Protein AF-A0A8H7DCI5-F1 (afdb_monomer_lite)

Organism: NCBI:txid230812

Radius of gyration: 16.78 Å; chains: 1; bounding box: 35×24×50 Å

InterPro domains:
  IPR000537 UbiA prenyltransferase [PF01040] (3-100)
  IPR039653 Prenyltransferase [PTHR11048] (5-117)

pLDDT: mean 80.46, std 18.46, range [38.06, 97.56]

Foldseek 3Di:
DDPLQQLVCLVCVVVCVVVVPDDCVVVCVDPVSSLVVLVVVLVVVLVVQVVVCVVVVVPDCPALQNVQLRVVLSVVSVVLSVPQDSVDNVSSVVSSVCCVPPNVVSNVVSVVRNVVVD

Structure (mmCIF, N/CA/C/O backbone):
data_AF-A0A8H7DCI5-F1
#
_entry.id   AF-A0A8H7DCI5-F1
#
loop_
_atom_site.group_PDB
_atom_site.id
_atom_site.type_symbol
_atom_site.label_atom_id
_atom_site.label_alt_id
_atom_site.label_comp_id
_atom_site.label_asym_id
_atom_site.label_entity_id
_atom_site.label_seq_id
_atom_site.pdbx_PDB_ins_code
_atom_site.Cartn_x
_atom_site.Cartn_y
_atom_site.Cartn_z
_atom_site.occupancy
_atom_site.B_iso_or_equiv
_atom_site.auth_seq_id
_atom_site.auth_comp_id
_atom_site.auth_asym_id
_atom_site.auth_atom_id
_atom_site.pdbx_PDB_model_num
ATOM 1 N N . MET A 1 1 ? -2.250 -13.224 10.080 1.00 43.19 1 MET A N 1
ATOM 2 C CA . MET A 1 1 ? -3.028 -12.174 10.763 1.00 43.19 1 MET A CA 1
ATOM 3 C C . MET A 1 1 ? -3.359 -11.137 9.710 1.00 43.19 1 MET A C 1
ATOM 5 O O . MET A 1 1 ? -2.489 -10.351 9.342 1.00 43.19 1 MET A O 1
ATOM 9 N N . TYR A 1 2 ? -4.526 -11.255 9.087 1.00 38.06 2 TYR A N 1
ATOM 10 C CA . TYR A 1 2 ? -4.890 -10.379 7.977 1.00 38.06 2 TYR A CA 1
ATOM 11 C C . TYR A 1 2 ? -5.418 -9.048 8.540 1.00 38.06 2 TYR A C 1
ATOM 13 O O . TYR A 1 2 ? -6.032 -9.052 9.603 1.00 38.06 2 TYR A O 1
ATOM 21 N N . PRO A 1 3 ? -5.238 -7.908 7.847 1.00 49.16 3 PRO A N 1
AT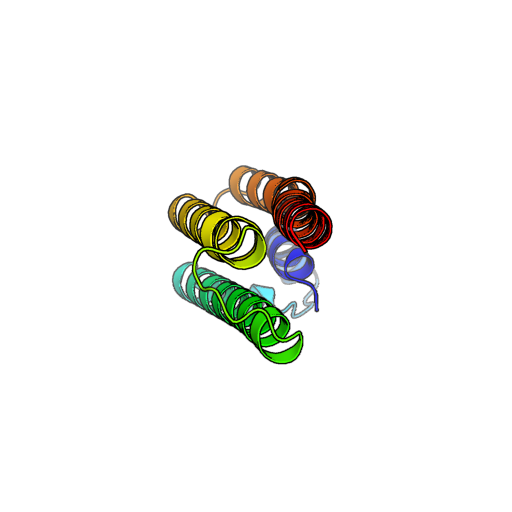OM 22 C CA . PRO A 1 3 ? -5.832 -6.613 8.230 1.00 49.16 3 PRO A CA 1
ATOM 23 C C . PRO A 1 3 ? -7.353 -6.687 8.462 1.00 49.16 3 PRO A C 1
ATOM 25 O O . PRO A 1 3 ? -7.940 -5.890 9.190 1.00 49.16 3 PRO A O 1
ATOM 28 N N . LEU A 1 4 ? -7.970 -7.692 7.842 1.00 52.72 4 LEU A N 1
ATOM 29 C CA . LEU A 1 4 ? -9.363 -8.089 7.967 1.00 52.72 4 LEU A CA 1
ATOM 30 C C . LEU A 1 4 ? -9.731 -8.528 9.404 1.00 52.72 4 LEU A C 1
ATOM 32 O O . LEU A 1 4 ? -10.803 -8.171 9.890 1.00 52.72 4 LEU A O 1
ATOM 36 N N . ASP A 1 5 ? -8.822 -9.191 10.127 1.00 55.34 5 ASP A N 1
ATOM 37 C CA . ASP A 1 5 ? -9.058 -9.702 11.489 1.00 55.34 5 ASP A CA 1
ATOM 38 C C . ASP A 1 5 ? -9.183 -8.566 12.521 1.00 55.34 5 ASP A C 1
ATOM 40 O O . ASP A 1 5 ? -9.896 -8.682 13.517 1.00 55.34 5 ASP A O 1
ATOM 44 N N . THR A 1 6 ? -8.526 -7.426 12.281 1.00 53.47 6 THR A N 1
ATOM 45 C CA . THR A 1 6 ? -8.565 -6.267 13.192 1.00 53.47 6 THR A CA 1
ATOM 46 C C . THR A 1 6 ? -9.908 -5.539 13.127 1.00 53.47 6 THR A C 1
ATOM 48 O O . THR A 1 6 ? -10.430 -5.079 14.143 1.00 53.47 6 THR A O 1
ATOM 51 N N . ILE A 1 7 ? -10.500 -5.472 11.934 1.00 56.94 7 ILE A N 1
ATOM 52 C CA . ILE A 1 7 ? -11.825 -4.878 11.735 1.00 56.94 7 ILE A CA 1
ATOM 53 C C . ILE A 1 7 ? -12.906 -5.791 12.327 1.00 56.94 7 ILE A C 1
ATOM 55 O O . ILE A 1 7 ? -13.839 -5.295 12.956 1.00 56.94 7 ILE A O 1
ATOM 59 N N . TYR A 1 8 ? -12.736 -7.111 12.216 1.00 55.03 8 TYR A N 1
ATOM 60 C CA . TYR A 1 8 ? -13.643 -8.081 12.829 1.00 55.03 8 TYR A CA 1
ATOM 61 C C . TYR A 1 8 ? -13.596 -8.024 14.365 1.00 55.03 8 TYR A C 1
ATOM 63 O O . TYR A 1 8 ? -14.632 -7.898 15.011 1.00 55.03 8 TYR A O 1
ATOM 71 N N . GLY A 1 9 ? -12.399 -7.970 14.964 1.00 53.53 9 GLY A N 1
ATOM 72 C CA . GLY A 1 9 ? -12.255 -7.836 16.422 1.00 53.53 9 GLY A CA 1
ATOM 73 C C . GLY A 1 9 ? -12.846 -6.537 16.992 1.00 53.53 9 GLY A C 1
ATOM 74 O O . GLY A 1 9 ? -13.226 -6.478 18.159 1.00 53.53 9 GLY A O 1
ATOM 75 N N . SER A 1 10 ? -12.970 -5.490 16.173 1.00 54.94 10 SER A N 1
ATOM 76 C CA . SER A 1 10 ? -13.620 -4.236 16.579 1.00 54.94 10 SER A CA 1
ATOM 77 C C . SER A 1 10 ? -15.141 -4.387 16.725 1.00 54.94 10 SER A C 1
ATOM 79 O O . SER A 1 10 ? -15.740 -3.703 17.555 1.00 54.94 10 SER A O 1
ATOM 81 N N . GLN A 1 11 ? -15.758 -5.283 15.943 1.00 54.97 11 GLN A N 1
ATOM 82 C CA . GLN A 1 11 ? -17.199 -5.560 15.980 1.00 54.97 11 GLN A CA 1
ATOM 83 C C . GLN A 1 11 ? -17.577 -6.462 17.160 1.00 54.97 11 GLN A C 1
ATOM 85 O O . GLN A 1 11 ? -18.553 -6.169 17.849 1.00 54.97 11 GLN A O 1
ATOM 90 N N . ASP A 1 12 ? -16.763 -7.476 17.464 1.00 52.03 12 ASP A N 1
ATOM 91 C CA . ASP A 1 12 ? -17.005 -8.402 18.584 1.00 52.03 12 ASP A CA 1
ATOM 92 C C . ASP A 1 12 ? -16.677 -7.810 19.962 1.00 52.03 12 ASP A C 1
ATOM 94 O O . ASP A 1 12 ? -16.989 -8.404 20.986 1.00 52.03 12 ASP A O 1
ATOM 98 N N . LYS A 1 13 ? -16.122 -6.593 20.041 1.00 54.69 13 LYS A N 1
ATOM 99 C CA . LYS A 1 13 ? -15.665 -5.983 21.303 1.00 54.69 13 LYS A CA 1
ATOM 100 C C . LYS A 1 13 ? -16.735 -5.944 22.407 1.00 54.69 13 LYS A C 1
ATOM 102 O O . LYS A 1 13 ? -16.391 -6.048 23.582 1.00 54.69 13 LYS A O 1
ATOM 107 N N . LYS A 1 14 ? -18.022 -5.780 22.070 1.00 53.03 14 LYS A N 1
ATOM 108 C CA . LYS A 1 14 ? -19.119 -5.770 23.063 1.00 53.03 14 LYS A CA 1
ATOM 109 C C . LYS A 1 14 ? -19.468 -7.167 23.587 1.00 53.03 14 LYS A C 1
ATOM 111 O O . LYS A 1 14 ? -19.836 -7.276 24.757 1.00 53.03 14 LYS A O 1
ATOM 116 N N . ASP A 1 15 ? -19.316 -8.198 22.762 1.00 53.97 15 ASP A N 1
ATOM 117 C CA . ASP A 1 15 ? -19.601 -9.585 23.131 1.00 53.97 15 ASP A CA 1
ATOM 118 C C . ASP A 1 15 ? -18.357 -10.288 23.713 1.00 53.97 15 ASP A C 1
ATOM 120 O O . ASP A 1 15 ? -18.469 -10.973 24.728 1.00 53.97 15 ASP A O 1
ATOM 124 N N . ASP A 1 16 ? -17.147 -9.983 23.238 1.00 52.03 16 ASP A N 1
ATOM 125 C CA . ASP A 1 16 ? -15.866 -10.443 23.801 1.00 52.03 16 ASP A CA 1
ATOM 126 C C . ASP A 1 16 ? -15.659 -9.988 25.255 1.00 52.03 16 ASP A C 1
ATOM 128 O O . ASP A 1 16 ? -15.153 -10.745 26.086 1.00 52.03 16 ASP A O 1
ATOM 132 N N . ILE A 1 17 ? -16.097 -8.769 25.604 1.00 54.06 17 ILE A N 1
ATOM 133 C CA . ILE A 1 17 ? -16.092 -8.275 26.995 1.00 54.06 17 ILE A CA 1
ATOM 134 C C . ILE A 1 17 ? -17.093 -9.056 27.863 1.00 54.06 17 ILE A C 1
ATOM 136 O O . ILE A 1 17 ? -16.843 -9.266 29.049 1.00 54.0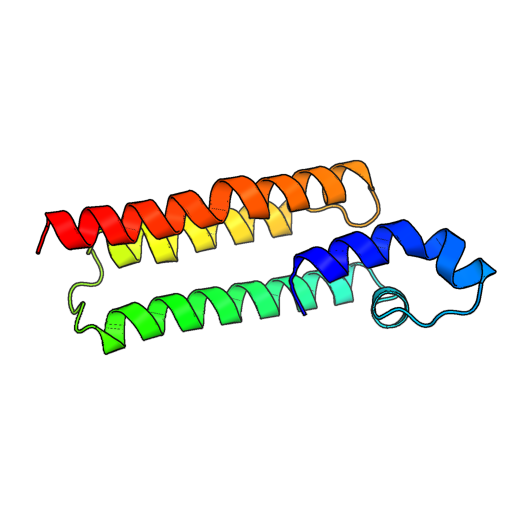6 17 ILE A O 1
ATOM 140 N N . ARG A 1 18 ? -18.212 -9.511 27.285 1.00 49.50 18 ARG A N 1
ATOM 141 C CA . ARG A 1 18 ? -19.226 -10.326 27.974 1.00 49.50 18 ARG A CA 1
ATOM 142 C C . ARG A 1 18 ? -18.772 -11.767 28.206 1.00 49.50 18 ARG A C 1
ATOM 144 O O . ARG A 1 18 ? -19.204 -12.369 29.184 1.00 49.50 18 ARG A O 1
ATOM 151 N N . ILE A 1 19 ? -17.936 -12.305 27.316 1.00 50.25 19 ILE A N 1
ATOM 152 C CA . ILE A 1 19 ? -17.533 -13.722 27.296 1.00 50.25 19 ILE A CA 1
ATOM 153 C C . ILE A 1 19 ? -16.091 -13.919 27.824 1.00 50.25 19 ILE A C 1
ATOM 155 O O . ILE A 1 19 ? -15.691 -15.038 28.135 1.00 50.25 19 ILE A O 1
ATOM 159 N N . GLY A 1 20 ? -15.318 -12.842 28.017 1.00 43.66 20 GLY A N 1
ATOM 160 C CA . GLY A 1 20 ? -13.990 -12.878 28.646 1.00 43.66 20 GLY A CA 1
ATOM 161 C C . GLY A 1 20 ? -12.852 -13.308 27.713 1.00 43.66 20 GLY A C 1
ATOM 162 O O . GLY A 1 20 ? -11.805 -13.746 28.189 1.00 43.66 20 GLY A O 1
ATOM 163 N N . ILE A 1 21 ? -13.039 -13.193 26.396 1.00 45.31 21 ILE A N 1
ATOM 164 C CA . ILE A 1 21 ? -12.050 -13.597 25.392 1.00 45.31 21 ILE A CA 1
ATOM 165 C C . ILE A 1 21 ? -11.207 -12.369 25.022 1.00 45.31 21 ILE A C 1
ATOM 167 O O . ILE A 1 21 ? -11.710 -11.367 24.519 1.00 45.31 21 ILE A O 1
ATOM 171 N N . GLY A 1 22 ? -9.908 -12.418 25.316 1.00 39.72 22 GLY A N 1
ATOM 172 C CA . GLY A 1 22 ? -8.971 -11.331 25.033 1.00 39.72 22 GLY A CA 1
ATOM 173 C C . GLY A 1 22 ? -8.584 -11.276 23.558 1.00 39.72 22 GLY A C 1
ATOM 174 O O . GLY A 1 22 ? -7.510 -11.744 23.185 1.00 39.72 22 GLY A O 1
ATOM 175 N N . SER A 1 23 ? -9.446 -10.719 22.708 1.00 49.88 23 SER A N 1
ATOM 176 C CA . SER A 1 23 ? -9.083 -10.420 21.321 1.00 49.88 23 SER A CA 1
ATOM 177 C C . SER A 1 23 ? -8.102 -9.241 21.263 1.00 49.88 23 SER A C 1
ATOM 179 O O . SER A 1 23 ? -8.088 -8.373 22.139 1.00 49.88 23 SER A O 1
ATOM 181 N N . THR A 1 24 ? -7.280 -9.153 20.214 1.00 48.62 24 THR A N 1
ATOM 182 C CA . THR A 1 24 ? -6.311 -8.053 20.015 1.00 48.62 24 THR A CA 1
ATOM 183 C C . THR A 1 24 ? -6.993 -6.673 19.973 1.00 48.62 24 THR A C 1
ATOM 185 O O . THR A 1 24 ? -6.351 -5.652 20.214 1.00 48.62 24 THR A O 1
ATOM 188 N N . ALA A 1 25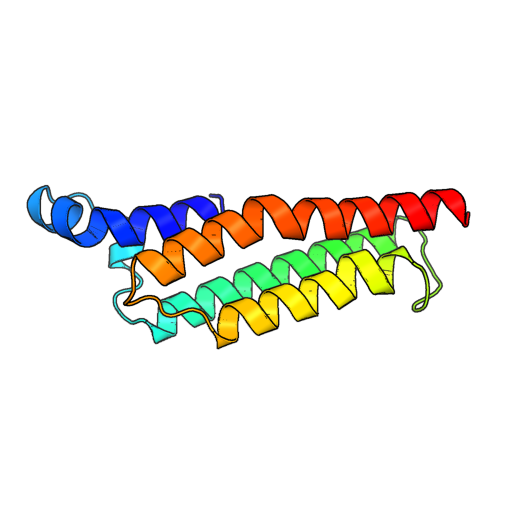 ? -8.314 -6.643 19.763 1.00 46.25 25 ALA A N 1
ATOM 189 C CA . ALA A 1 25 ? -9.185 -5.477 19.911 1.00 46.25 25 ALA A CA 1
ATOM 190 C C . ALA A 1 25 ? -9.260 -4.896 21.342 1.00 46.25 25 ALA A C 1
ATOM 192 O O . ALA A 1 25 ? -9.608 -3.724 21.510 1.00 46.25 25 ALA A O 1
ATOM 193 N N . GLN A 1 26 ? -8.907 -5.671 22.376 1.00 45.03 26 GLN A N 1
ATOM 194 C CA . GLN A 1 26 ? -8.726 -5.168 23.744 1.00 45.03 26 GLN A CA 1
ATOM 195 C C . GLN A 1 26 ? -7.378 -4.457 23.936 1.00 45.03 26 GLN A C 1
ATOM 197 O O . GLN A 1 26 ? -7.311 -3.506 24.718 1.00 45.03 26 GLN A O 1
ATOM 202 N N . LEU A 1 27 ? -6.329 -4.856 23.200 1.00 48.44 27 LEU A N 1
ATOM 203 C CA . LEU A 1 27 ? -4.989 -4.258 23.301 1.00 48.44 27 LEU A CA 1
ATOM 204 C C . LEU A 1 27 ? -4.936 -2.844 22.691 1.00 48.44 27 LEU A C 1
ATOM 206 O O . LEU A 1 27 ? -4.174 -1.995 23.147 1.00 48.44 27 LEU A O 1
ATOM 210 N N . PHE A 1 28 ? -5.791 -2.565 21.702 1.00 52.56 28 PHE A N 1
ATOM 211 C CA . PHE A 1 28 ? -5.951 -1.239 21.101 1.00 52.56 28 PHE A CA 1
ATOM 212 C C . PHE A 1 28 ? -7.203 -0.537 21.636 1.00 52.56 28 PHE A C 1
ATOM 214 O O . PHE A 1 28 ? -8.180 -0.281 20.932 1.00 52.56 28 PHE A O 1
ATOM 221 N N . THR A 1 29 ? -7.194 -0.239 22.932 1.00 53.78 29 THR A N 1
ATOM 222 C CA . THR A 1 29 ? -8.342 0.364 23.620 1.00 53.78 29 THR A CA 1
ATOM 223 C C . THR A 1 29 ? -8.608 1.809 23.177 1.00 53.78 29 THR A C 1
ATOM 225 O O . THR A 1 29 ? -9.730 2.280 23.343 1.00 53.78 29 THR A O 1
ATOM 228 N N . SER A 1 30 ? -7.616 2.486 22.576 1.00 63.25 30 SER A N 1
ATOM 229 C CA . SER A 1 30 ? -7.750 3.838 22.020 1.00 63.25 30 SER A CA 1
ATOM 230 C C . SER A 1 30 ? -7.793 3.835 20.488 1.00 63.25 30 SER A C 1
ATOM 232 O O . SER A 1 30 ? -6.948 3.226 19.825 1.00 63.25 30 SER A O 1
ATOM 234 N N . THR A 1 31 ? -8.739 4.592 19.929 1.00 69.94 31 THR A N 1
ATOM 235 C CA . THR A 1 31 ? -8.886 4.884 18.492 1.00 69.94 31 THR A CA 1
ATOM 236 C C . THR A 1 31 ? -7.568 5.333 17.852 1.00 69.94 31 THR A C 1
ATOM 238 O O . THR A 1 31 ? -7.244 4.938 16.732 1.00 69.94 31 THR A O 1
ATOM 241 N N . THR A 1 32 ? -6.763 6.110 18.580 1.00 72.62 32 THR A N 1
ATOM 242 C CA . THR A 1 32 ? -5.458 6.605 18.124 1.00 72.62 32 THR A CA 1
ATOM 243 C C . THR A 1 32 ? -4.455 5.472 17.913 1.00 72.62 32 THR A C 1
ATOM 245 O O . THR A 1 32 ? -3.773 5.433 16.889 1.00 72.62 32 THR A O 1
ATOM 248 N N . THR A 1 33 ? -4.384 4.519 18.845 1.00 75.56 33 THR A N 1
ATOM 249 C CA . THR A 1 33 ? -3.430 3.402 18.775 1.00 75.56 33 THR A CA 1
ATOM 250 C C . THR A 1 33 ? -3.786 2.443 17.635 1.00 75.56 33 THR A C 1
ATOM 252 O O . THR A 1 33 ? -2.898 1.999 16.910 1.00 75.56 33 THR A O 1
ATOM 255 N N . SER A 1 34 ? -5.081 2.187 17.413 1.00 77.62 34 SER A N 1
ATOM 256 C CA . SER A 1 34 ? -5.567 1.388 16.278 1.00 77.62 34 SER A CA 1
ATOM 257 C C . SER A 1 34 ? -5.235 2.027 14.927 1.00 77.62 34 SER A C 1
ATOM 259 O O . SER A 1 34 ? -4.743 1.347 14.027 1.00 77.62 34 SER A O 1
ATOM 261 N N . LYS A 1 35 ? -5.455 3.343 14.776 1.00 82.25 35 LYS A N 1
ATOM 262 C CA . LYS A 1 35 ? -5.104 4.069 13.541 1.00 82.25 35 LYS A CA 1
ATOM 263 C C . LYS A 1 35 ? -3.601 4.041 13.272 1.00 82.25 35 LYS A C 1
ATOM 265 O O . LYS A 1 35 ? -3.198 3.840 12.130 1.00 82.25 35 LYS A O 1
ATOM 270 N N . LEU A 1 36 ? -2.774 4.185 14.311 1.00 84.50 36 LEU A N 1
ATOM 271 C CA . LEU A 1 36 ? -1.318 4.093 14.181 1.00 84.50 36 LEU A CA 1
ATOM 272 C C . LEU A 1 36 ? -0.875 2.702 13.707 1.00 84.50 36 LEU A C 1
ATOM 274 O O . LEU A 1 36 ? -0.022 2.589 12.830 1.00 84.50 36 LEU A O 1
ATOM 278 N N . PHE A 1 37 ? -1.478 1.643 14.249 1.00 85.06 37 PHE A N 1
ATOM 279 C CA . PHE A 1 37 ? -1.179 0.275 13.836 1.00 85.06 37 PHE A CA 1
ATOM 280 C C . PHE A 1 37 ? -1.583 0.004 12.378 1.00 85.06 37 PHE A C 1
ATOM 282 O O . PHE A 1 37 ? -0.802 -0.564 11.616 1.00 85.06 37 PHE A O 1
ATOM 289 N N . LEU A 1 38 ? -2.760 0.481 11.957 1.00 87.94 38 LEU A N 1
ATOM 290 C CA . LEU A 1 38 ? -3.200 0.406 10.559 1.00 87.94 38 LEU A CA 1
ATOM 291 C C . LEU A 1 38 ? -2.258 1.173 9.621 1.00 87.94 38 LEU A C 1
ATOM 293 O O . LEU A 1 38 ? -1.918 0.667 8.553 1.00 87.94 38 LEU A O 1
ATOM 297 N N . ALA A 1 39 ? -1.791 2.356 10.033 1.00 90.00 39 ALA A N 1
ATOM 298 C CA . ALA A 1 39 ? -0.800 3.122 9.284 1.00 90.00 39 ALA A CA 1
ATOM 299 C C . ALA A 1 39 ? 0.510 2.340 9.117 1.00 90.00 39 ALA A C 1
ATOM 301 O O . ALA A 1 39 ? 1.053 2.276 8.017 1.00 90.00 39 ALA A O 1
ATOM 302 N N . LEU A 1 40 ? 0.996 1.710 10.192 1.00 92.75 40 LEU A N 1
ATOM 303 C CA . LEU A 1 40 ? 2.220 0.911 10.173 1.00 92.75 40 LEU A CA 1
ATOM 304 C C . LEU A 1 40 ? 2.105 -0.281 9.215 1.00 92.75 40 LEU A C 1
ATOM 306 O O . LEU A 1 40 ? 3.001 -0.499 8.403 1.00 92.75 40 LEU A O 1
ATOM 310 N N . LEU A 1 41 ? 0.993 -1.019 9.271 1.00 92.12 41 LEU A N 1
ATOM 311 C CA . LEU A 1 41 ? 0.736 -2.126 8.349 1.00 92.12 41 LEU A CA 1
ATOM 312 C C . LEU A 1 41 ? 0.643 -1.648 6.895 1.00 92.12 41 LEU A C 1
ATOM 314 O O . LEU A 1 41 ? 1.225 -2.278 6.013 1.00 92.12 41 LEU A O 1
ATOM 318 N N . GLY A 1 42 ? -0.032 -0.521 6.649 1.00 93.69 42 GLY A N 1
ATOM 319 C CA . GLY A 1 42 ? -0.104 0.094 5.323 1.00 93.69 42 GLY A CA 1
ATOM 320 C C . GLY A 1 42 ? 1.274 0.490 4.787 1.00 93.69 42 GLY A C 1
ATOM 321 O O . GLY A 1 42 ? 1.606 0.169 3.648 1.00 93.69 42 GLY A O 1
ATOM 322 N N . MET A 1 43 ? 2.116 1.110 5.619 1.00 95.75 43 MET A N 1
ATOM 323 C CA . MET A 1 43 ? 3.496 1.449 5.253 1.00 95.75 43 MET A CA 1
ATOM 324 C C . MET A 1 43 ? 4.336 0.203 4.963 1.00 95.75 43 MET A C 1
ATOM 326 O O . MET A 1 43 ? 5.056 0.176 3.968 1.00 95.75 43 MET A O 1
ATOM 330 N N . MET A 1 44 ? 4.225 -0.841 5.790 1.00 97.00 44 MET A N 1
ATOM 331 C CA . MET A 1 44 ? 4.947 -2.098 5.576 1.00 97.00 44 MET A CA 1
ATOM 332 C C . MET A 1 44 ? 4.522 -2.774 4.267 1.00 97.00 44 MET A C 1
ATOM 334 O O . MET A 1 44 ? 5.365 -3.271 3.526 1.00 97.00 44 MET A O 1
ATOM 338 N N . PHE A 1 45 ? 3.231 -2.736 3.938 1.00 96.06 45 PHE A N 1
ATOM 339 C CA . PHE A 1 45 ? 2.717 -3.256 2.675 1.00 96.06 45 PHE A CA 1
ATOM 340 C C . PHE A 1 45 ? 3.267 -2.494 1.460 1.00 96.06 45 PHE A C 1
ATOM 342 O O . PHE A 1 45 ? 3.775 -3.115 0.525 1.00 96.06 45 PHE A O 1
ATOM 349 N N . LEU A 1 46 ? 3.244 -1.156 1.491 1.00 97.25 46 LEU A N 1
ATOM 350 C CA . LEU A 1 46 ? 3.830 -0.326 0.431 1.00 97.25 46 LEU A CA 1
ATOM 351 C C . LEU A 1 46 ? 5.341 -0.540 0.299 1.00 97.25 46 LEU A C 1
ATOM 353 O O . LEU A 1 46 ? 5.866 -0.562 -0.816 1.00 97.25 46 LEU A O 1
ATOM 357 N N . PHE A 1 47 ? 6.036 -0.739 1.419 1.00 97.56 47 PHE A N 1
ATOM 358 C CA . PHE A 1 47 ? 7.455 -1.072 1.428 1.00 97.56 47 PHE A CA 1
ATOM 359 C C . PHE A 1 47 ? 7.718 -2.406 0.721 1.00 97.56 47 PHE A C 1
ATOM 361 O O . PHE A 1 47 ? 8.569 -2.464 -0.164 1.00 97.56 47 PHE A O 1
ATOM 368 N N . CYS A 1 48 ? 6.951 -3.455 1.034 1.00 97.19 48 CYS A N 1
ATOM 369 C CA . CYS A 1 48 ? 7.053 -4.742 0.345 1.00 97.19 48 CYS A CA 1
ATOM 370 C C . CYS A 1 48 ? 6.764 -4.626 -1.159 1.00 97.19 48 CYS A C 1
ATOM 372 O O . CYS A 1 48 ? 7.507 -5.196 -1.956 1.00 97.19 48 CYS A O 1
ATOM 374 N N . LEU A 1 49 ? 5.742 -3.861 -1.564 1.00 96.38 49 LEU A N 1
ATOM 375 C CA . LEU A 1 49 ? 5.459 -3.616 -2.984 1.00 96.38 49 LEU A CA 1
ATOM 376 C C . LEU A 1 49 ? 6.615 -2.885 -3.677 1.00 96.38 49 LEU A C 1
ATOM 378 O O . LEU A 1 49 ? 7.030 -3.273 -4.767 1.00 96.38 49 LEU A O 1
ATOM 382 N N . THR A 1 50 ? 7.176 -1.865 -3.033 1.00 96.62 50 THR A N 1
ATOM 383 C CA . THR A 1 50 ? 8.322 -1.121 -3.574 1.00 96.62 50 THR A CA 1
ATOM 384 C C . THR A 1 50 ? 9.534 -2.036 -3.742 1.00 96.62 50 THR A C 1
ATOM 386 O O . THR A 1 50 ? 10.122 -2.087 -4.818 1.00 96.62 50 THR A O 1
ATOM 389 N N . MET A 1 51 ? 9.863 -2.822 -2.711 1.00 97.12 51 MET A N 1
ATOM 390 C CA . MET A 1 51 ? 10.968 -3.783 -2.755 1.00 97.12 51 MET A CA 1
ATOM 391 C C . MET A 1 51 ? 10.753 -4.862 -3.816 1.00 97.12 51 MET A C 1
ATOM 393 O O . MET A 1 51 ? 11.705 -5.243 -4.486 1.00 97.12 51 MET A O 1
ATOM 397 N N . SER A 1 52 ? 9.516 -5.317 -4.024 1.00 95.75 52 SER A N 1
ATOM 398 C CA . SER A 1 52 ? 9.197 -6.265 -5.093 1.00 95.75 52 SER A CA 1
ATOM 399 C C . SER A 1 52 ? 9.535 -5.699 -6.475 1.00 95.75 52 SER A C 1
ATOM 401 O O . SER A 1 52 ? 10.120 -6.415 -7.281 1.00 95.75 52 SER A O 1
ATOM 403 N N . GLY A 1 53 ? 9.235 -4.424 -6.747 1.00 94.44 53 GLY A N 1
ATOM 404 C CA . GLY A 1 53 ? 9.604 -3.785 -8.017 1.00 94.44 53 GLY A CA 1
ATOM 405 C C . GLY A 1 53 ? 11.120 -3.727 -8.220 1.00 94.44 53 GLY A C 1
ATOM 406 O O . GLY A 1 53 ? 1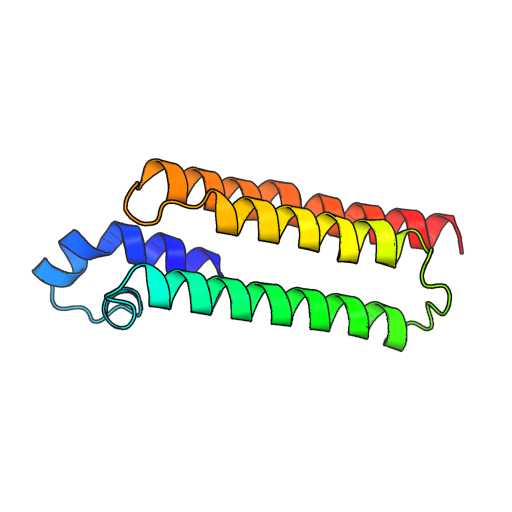1.622 -4.146 -9.261 1.00 94.44 53 GLY A O 1
ATOM 407 N N . ILE A 1 54 ? 11.850 -3.313 -7.180 1.00 94.88 54 ILE A N 1
ATOM 408 C CA . ILE A 1 54 ? 13.319 -3.222 -7.198 1.00 94.88 54 ILE A CA 1
ATOM 409 C C . ILE A 1 54 ? 13.950 -4.601 -7.435 1.00 94.88 54 ILE A C 1
ATOM 411 O O . ILE A 1 54 ? 14.835 -4.745 -8.273 1.00 94.88 54 ILE A O 1
ATOM 415 N N . LEU A 1 55 ? 13.481 -5.635 -6.730 1.00 95.69 55 LEU A N 1
ATOM 416 C CA . LEU A 1 55 ? 14.009 -6.999 -6.857 1.00 95.69 55 LEU A CA 1
ATOM 417 C C . LEU A 1 55 ? 13.690 -7.651 -8.211 1.00 95.69 55 LEU A C 1
ATOM 419 O O . LEU A 1 55 ? 14.389 -8.581 -8.604 1.00 95.69 55 LEU A O 1
ATOM 423 N N . ASN A 1 56 ? 12.669 -7.168 -8.924 1.00 92.88 56 ASN A N 1
ATOM 424 C CA . ASN A 1 56 ? 12.341 -7.607 -10.283 1.00 92.88 56 ASN A CA 1
ATOM 425 C C . ASN A 1 56 ? 13.037 -6.768 -11.374 1.00 92.88 56 ASN A C 1
ATOM 427 O O . ASN A 1 56 ? 12.777 -6.988 -12.554 1.00 92.88 56 ASN A O 1
ATOM 431 N N . GLY A 1 57 ? 13.922 -5.831 -11.009 1.00 92.25 57 GLY A N 1
ATOM 432 C CA . GLY A 1 57 ? 14.673 -5.017 -11.972 1.00 92.25 57 GLY A CA 1
ATOM 433 C C . GLY A 1 57 ? 13.846 -3.920 -12.644 1.00 92.25 57 GLY A C 1
ATOM 434 O O . GLY A 1 57 ? 14.180 -3.476 -13.740 1.00 92.25 57 GLY A O 1
ATOM 435 N N . ILE A 1 58 ? 12.748 -3.481 -12.020 1.00 92.62 58 ILE A N 1
ATOM 436 C CA . ILE A 1 58 ? 12.002 -2.315 -12.496 1.00 92.62 58 ILE A CA 1
ATOM 437 C C . ILE A 1 58 ? 12.780 -1.061 -12.075 1.00 92.62 58 ILE A C 1
ATOM 439 O O . ILE A 1 58 ? 12.609 -0.548 -10.964 1.00 92.62 58 ILE A O 1
ATOM 443 N N . ASP A 1 59 ? 13.644 -0.581 -12.969 1.00 85.50 59 ASP A N 1
ATOM 444 C CA . ASP A 1 59 ? 14.577 0.526 -12.701 1.00 85.50 59 ASP A CA 1
ATOM 445 C C . ASP A 1 59 ? 13.956 1.917 -12.911 1.00 85.50 59 ASP A C 1
ATOM 447 O O . ASP A 1 59 ? 14.483 2.928 -12.442 1.00 85.50 59 ASP A O 1
ATOM 451 N N . THR A 1 60 ? 12.830 1.993 -13.627 1.00 88.88 60 THR A N 1
ATOM 452 C CA . THR A 1 60 ? 12.198 3.272 -13.974 1.00 88.88 60 THR A CA 1
ATOM 453 C C . THR A 1 60 ? 11.158 3.660 -12.922 1.00 88.88 60 THR A C 1
ATOM 455 O O . THR A 1 60 ? 10.116 3.019 -12.847 1.00 88.88 60 THR A O 1
ATOM 458 N N . PRO A 1 61 ? 11.344 4.749 -12.153 1.00 85.75 61 PRO A N 1
ATOM 459 C CA . PRO A 1 61 ? 10.397 5.145 -11.104 1.00 85.75 61 PRO A CA 1
ATOM 460 C C . PRO A 1 61 ? 9.035 5.612 -11.646 1.00 85.75 61 PRO A C 1
ATOM 462 O O . PRO A 1 61 ? 8.053 5.638 -10.912 1.00 85.75 61 PRO A O 1
ATOM 465 N N . TYR A 1 62 ? 8.967 5.970 -12.931 1.00 88.88 62 TYR A N 1
ATOM 466 C CA . TYR A 1 62 ? 7.729 6.325 -13.634 1.00 88.88 62 TYR A CA 1
ATOM 467 C C . TYR A 1 62 ? 7.048 5.125 -14.303 1.00 88.88 62 TYR A C 1
ATOM 469 O O . TYR A 1 62 ? 6.144 5.320 -15.115 1.00 88.88 62 TYR A O 1
ATOM 477 N N . SER A 1 63 ? 7.494 3.899 -14.022 1.00 93.38 63 SER A N 1
ATOM 478 C CA . SER A 1 63 ? 6.885 2.719 -14.620 1.00 93.38 63 SER A CA 1
ATOM 479 C C . SER A 1 63 ? 5.424 2.556 -14.163 1.00 93.38 63 SER A C 1
ATOM 481 O O . SER A 1 63 ? 5.065 2.982 -13.051 1.00 93.38 63 SER A O 1
ATOM 483 N N . PRO A 1 64 ? 4.559 1.948 -14.996 1.00 94.62 64 PRO A N 1
ATOM 484 C CA . PRO A 1 64 ? 3.186 1.626 -14.620 1.00 94.62 64 PRO A CA 1
ATOM 485 C C . PRO A 1 64 ? 3.076 0.919 -13.264 1.00 94.62 64 PRO A C 1
ATOM 487 O O . PRO A 1 64 ? 2.176 1.240 -12.483 1.00 94.62 64 PRO A O 1
ATOM 490 N N . TYR A 1 65 ? 4.016 0.026 -12.938 1.00 96.38 65 TYR A N 1
ATOM 491 C CA . TYR A 1 65 ? 4.064 -0.647 -11.643 1.00 96.38 65 TYR A CA 1
ATOM 492 C C . TYR A 1 65 ? 4.158 0.338 -10.469 1.00 96.38 65 TYR A C 1
ATOM 494 O O . TYR A 1 65 ? 3.331 0.290 -9.557 1.00 96.38 65 TYR A O 1
ATOM 502 N N . TYR A 1 66 ? 5.127 1.259 -10.468 1.00 96.38 66 TYR A N 1
ATOM 503 C CA . TYR A 1 66 ? 5.290 2.184 -9.342 1.00 96.38 66 TYR A CA 1
ATOM 504 C C . TYR A 1 66 ? 4.161 3.217 -9.270 1.00 96.38 66 TYR A C 1
ATOM 506 O O . TYR A 1 66 ? 3.675 3.521 -8.179 1.00 96.38 66 TYR A O 1
ATOM 514 N N . LEU A 1 67 ? 3.694 3.727 -10.412 1.00 96.62 67 LEU A N 1
ATOM 515 C CA . LEU A 1 67 ? 2.623 4.728 -10.442 1.00 96.62 67 LEU A CA 1
ATOM 516 C C . LEU A 1 67 ? 1.272 4.156 -9.993 1.00 96.62 67 LEU A C 1
ATOM 518 O O . LEU A 1 67 ? 0.510 4.829 -9.296 1.00 96.62 67 LEU A O 1
ATOM 522 N N . ILE A 1 68 ? 0.965 2.917 -10.371 1.00 96.56 68 ILE A N 1
ATOM 523 C CA . ILE A 1 68 ? -0.347 2.321 -10.115 1.00 96.56 68 ILE A CA 1
ATOM 524 C C . ILE A 1 68 ? -0.283 1.436 -8.871 1.00 96.56 68 ILE A C 1
ATOM 526 O O . ILE A 1 68 ? -0.961 1.719 -7.883 1.00 96.56 68 ILE A O 1
ATOM 530 N N . SER A 1 69 ? 0.567 0.409 -8.861 1.00 96.25 69 SER A N 1
ATOM 531 C CA . SER A 1 69 ? 0.604 -0.558 -7.759 1.00 96.25 69 SER A CA 1
ATOM 532 C C . SER A 1 69 ? 1.090 0.056 -6.452 1.00 96.25 69 SER A C 1
ATOM 534 O O . SER A 1 69 ? 0.554 -0.288 -5.400 1.00 96.25 69 SER A O 1
ATOM 536 N N . VAL A 1 70 ? 2.073 0.962 -6.488 1.00 96.62 70 VAL A N 1
ATOM 537 C CA . VAL A 1 70 ? 2.631 1.574 -5.270 1.00 96.62 70 VAL A CA 1
ATOM 538 C C . VAL A 1 70 ? 1.935 2.894 -4.947 1.00 96.62 70 VAL A C 1
ATOM 540 O O . VAL A 1 70 ? 1.329 3.027 -3.883 1.00 96.62 70 VAL A O 1
ATOM 543 N N . PHE A 1 71 ? 1.987 3.872 -5.853 1.00 96.94 71 PHE A N 1
ATOM 544 C CA . PHE A 1 71 ? 1.513 5.224 -5.563 1.00 96.94 71 PHE A CA 1
ATOM 545 C C . PHE A 1 71 ? -0.015 5.307 -5.430 1.00 96.94 71 PHE A C 1
ATOM 547 O O . PHE A 1 71 ? -0.501 5.828 -4.423 1.00 96.94 71 PHE A O 1
ATOM 554 N N . ALA A 1 72 ? -0.790 4.752 -6.372 1.00 96.81 72 ALA A N 1
ATOM 555 C CA . ALA A 1 72 ? -2.253 4.797 -6.276 1.00 96.81 72 ALA A CA 1
ATOM 556 C C . ALA A 1 72 ? -2.779 4.006 -5.065 1.00 96.81 72 ALA A C 1
ATOM 558 O O . ALA A 1 72 ? -3.664 4.486 -4.352 1.00 96.81 72 ALA A O 1
ATOM 559 N N . THR A 1 73 ? -2.184 2.847 -4.766 1.00 97.06 73 THR A N 1
ATOM 560 C CA . THR A 1 73 ? -2.485 2.087 -3.542 1.00 97.06 73 THR A CA 1
ATOM 561 C C . THR A 1 73 ? -2.165 2.889 -2.284 1.00 97.06 73 THR A C 1
ATOM 563 O O . THR A 1 73 ? -2.978 2.939 -1.362 1.00 97.06 73 THR A O 1
ATOM 566 N N . GLY A 1 74 ? -1.013 3.564 -2.237 1.00 96.56 74 GLY A N 1
ATOM 567 C CA . GLY A 1 74 ? -0.634 4.395 -1.095 1.00 96.56 74 GLY A CA 1
ATOM 568 C C . GLY A 1 74 ? -1.586 5.569 -0.881 1.00 96.56 74 GLY A C 1
ATOM 569 O O . GLY A 1 74 ? -2.017 5.816 0.246 1.00 96.56 74 GLY A O 1
ATOM 570 N N . MET A 1 75 ? -1.993 6.237 -1.961 1.00 96.88 75 MET A N 1
ATOM 571 C CA . MET A 1 75 ? -2.989 7.308 -1.913 1.00 96.88 75 MET A CA 1
ATOM 572 C C . MET A 1 75 ? -4.353 6.796 -1.431 1.00 96.88 75 MET A C 1
ATOM 574 O O . MET A 1 75 ? -5.003 7.451 -0.612 1.00 96.88 75 MET A O 1
ATOM 578 N N . PHE A 1 76 ? -4.773 5.617 -1.895 1.00 96.00 76 PHE A N 1
ATOM 579 C CA . PHE A 1 76 ? -6.011 4.977 -1.459 1.00 96.00 76 PHE A CA 1
ATOM 580 C C . PHE A 1 76 ? -5.987 4.656 0.043 1.00 96.00 76 PHE A C 1
ATOM 582 O O . PHE A 1 76 ? -6.896 5.066 0.766 1.00 96.00 76 PHE A O 1
ATOM 589 N N . LEU A 1 77 ? -4.925 4.004 0.529 1.00 94.31 77 LEU A N 1
ATOM 590 C CA . LEU A 1 77 ? -4.770 3.654 1.944 1.00 94.31 77 LEU A CA 1
ATOM 591 C C . LEU A 1 77 ? -4.686 4.898 2.840 1.00 94.31 77 LEU A C 1
ATOM 593 O O . LEU A 1 77 ? -5.302 4.928 3.905 1.00 94.31 77 LEU A O 1
ATOM 597 N N . ALA A 1 78 ? -3.984 5.948 2.403 1.00 94.88 78 ALA A N 1
ATOM 598 C CA . ALA A 1 78 ? -3.899 7.209 3.136 1.00 94.88 78 ALA A CA 1
ATOM 599 C C . ALA A 1 78 ? -5.269 7.897 3.246 1.00 94.88 78 ALA A C 1
ATOM 601 O O . ALA A 1 78 ? -5.673 8.313 4.334 1.00 94.88 78 ALA A O 1
ATOM 602 N N . ARG A 1 79 ? -6.019 7.964 2.137 1.00 94.75 79 ARG A N 1
ATOM 603 C CA . ARG A 1 79 ? -7.384 8.508 2.123 1.00 94.75 79 ARG A CA 1
ATOM 604 C C . ARG A 1 79 ? -8.313 7.696 3.021 1.00 94.75 79 ARG A C 1
ATOM 606 O O . ARG A 1 79 ? -9.098 8.274 3.769 1.00 94.75 79 ARG A O 1
ATOM 613 N N . GLN A 1 80 ? -8.222 6.371 2.956 1.00 92.38 80 GLN A N 1
ATOM 614 C CA . GLN A 1 80 ? -9.010 5.489 3.802 1.00 92.38 80 GLN A CA 1
ATOM 615 C C . GLN A 1 80 ? -8.704 5.728 5.279 1.00 92.38 80 GLN A C 1
ATOM 617 O O . GLN A 1 80 ? -9.633 5.914 6.053 1.00 92.38 80 GLN A O 1
ATOM 622 N N . LEU A 1 81 ? -7.429 5.791 5.667 1.00 90.31 81 LEU A N 1
ATOM 623 C CA . LEU A 1 81 ? -7.036 6.029 7.054 1.00 90.31 81 LEU A CA 1
ATOM 624 C C . LEU A 1 81 ? -7.509 7.396 7.576 1.00 90.31 81 LEU A C 1
ATOM 626 O O . LEU A 1 81 ? -7.885 7.504 8.745 1.00 90.31 81 LEU A O 1
ATOM 630 N N . TRP A 1 82 ? -7.526 8.423 6.719 1.00 90.50 82 TRP A N 1
ATOM 631 C CA . TRP A 1 82 ? -8.030 9.751 7.075 1.00 90.50 82 TRP A CA 1
ATOM 632 C C . TRP A 1 82 ? -9.537 9.720 7.366 1.00 90.50 82 TRP A C 1
ATOM 634 O O . TRP A 1 82 ? -9.974 10.219 8.403 1.00 90.50 82 TRP A O 1
ATOM 644 N N . HIS A 1 83 ? -10.332 9.098 6.495 1.00 88.50 83 HIS A N 1
ATOM 645 C CA . HIS A 1 83 ? -11.791 9.041 6.650 1.00 88.50 83 HIS A CA 1
ATOM 646 C C . HIS A 1 83 ? -12.291 7.917 7.564 1.00 88.50 83 HIS A C 1
ATOM 648 O O . HIS A 1 83 ? -13.480 7.878 7.871 1.00 88.50 83 HIS A O 1
ATOM 654 N N . LEU A 1 84 ? -11.413 7.009 7.992 1.00 87.75 84 LEU A N 1
ATOM 655 C CA . LEU A 1 84 ? -11.783 5.888 8.842 1.00 87.75 84 LEU A CA 1
ATOM 656 C C . LEU A 1 84 ? -12.234 6.385 10.216 1.00 87.75 84 LEU A C 1
ATOM 658 O O . LEU A 1 84 ? -11.449 6.956 10.984 1.00 87.75 84 LEU A O 1
ATOM 662 N N . ASP A 1 85 ? -13.485 6.096 10.542 1.00 85.12 85 ASP A N 1
ATOM 663 C CA . ASP A 1 85 ? -14.040 6.264 11.873 1.00 85.12 85 ASP A CA 1
ATOM 664 C C . ASP A 1 85 ? -14.160 4.890 12.539 1.00 85.12 85 ASP A C 1
ATOM 666 O O . ASP A 1 85 ? -14.986 4.067 12.160 1.00 85.12 85 ASP A O 1
ATOM 670 N N . LEU A 1 86 ? -13.303 4.631 13.528 1.00 79.88 86 LEU A N 1
ATOM 671 C CA . LEU A 1 86 ? -13.282 3.345 14.231 1.00 79.88 86 LEU A CA 1
ATOM 672 C C . LEU A 1 86 ? -14.421 3.201 15.245 1.00 79.88 86 LEU A C 1
ATOM 674 O O . LEU A 1 86 ? -14.658 2.096 15.732 1.00 79.88 86 LEU A O 1
ATOM 678 N N . GLU A 1 87 ? -15.110 4.292 15.581 1.00 79.44 87 GLU A N 1
ATOM 679 C CA . GLU A 1 87 ? -16.261 4.261 16.485 1.00 79.44 87 GLU A CA 1
ATOM 680 C C . GLU A 1 87 ? -17.560 3.930 15.735 1.00 79.44 87 GLU A C 1
ATOM 682 O O . GLU A 1 87 ? -18.537 3.512 16.357 1.00 79.44 87 GLU A O 1
ATOM 687 N N . SER A 1 88 ? -17.552 4.043 14.401 1.00 80.69 88 SER A N 1
ATOM 688 C CA . SER A 1 88 ? -18.674 3.715 13.524 1.00 80.69 88 SER A CA 1
ATOM 689 C C . SER A 1 88 ? -18.514 2.322 12.890 1.00 80.69 88 SER A C 1
ATOM 691 O O . SER A 1 88 ? -17.667 2.128 12.010 1.00 80.69 88 SER A O 1
ATOM 693 N N . PRO A 1 89 ? -19.357 1.334 13.256 1.00 75.44 89 PRO A N 1
ATOM 694 C CA . PRO A 1 89 ? -19.332 0.002 12.644 1.00 75.44 89 PRO A CA 1
ATOM 695 C C . PRO A 1 89 ? -19.538 0.023 11.122 1.00 75.44 89 PRO A C 1
ATOM 697 O O . PRO A 1 89 ? -18.941 -0.781 10.405 1.00 75.44 89 PRO A O 1
ATOM 700 N N . GLU A 1 90 ? -20.340 0.963 10.614 1.00 80.38 90 GLU A N 1
ATOM 701 C CA . GLU A 1 90 ? -20.565 1.139 9.175 1.00 80.38 90 GLU A CA 1
ATOM 702 C C . GLU A 1 90 ? -19.302 1.636 8.457 1.00 80.38 90 GLU A C 1
ATOM 704 O O . GLU A 1 90 ? -18.949 1.120 7.393 1.00 80.38 90 GLU A O 1
ATOM 709 N N . SER A 1 91 ? -18.571 2.585 9.054 1.00 82.94 91 SER A N 1
ATOM 710 C CA . SER A 1 91 ? -17.288 3.060 8.515 1.00 82.94 91 SER A CA 1
ATOM 711 C C . SER A 1 91 ? -16.257 1.926 8.471 1.00 82.94 91 SER A C 1
ATOM 713 O O . SER A 1 91 ? -15.587 1.723 7.459 1.00 82.94 91 SER A O 1
ATOM 715 N N . CYS A 1 92 ? -16.200 1.101 9.517 1.00 81.62 92 CYS A N 1
ATOM 716 C CA . CYS A 1 92 ? -15.340 -0.082 9.562 1.00 81.62 92 CYS A CA 1
ATOM 717 C C . CYS A 1 92 ? -15.698 -1.126 8.489 1.00 81.62 92 CYS A C 1
ATOM 719 O O . CYS A 1 92 ? -14.810 -1.630 7.799 1.00 81.62 92 CYS A O 1
ATOM 721 N N . SER A 1 93 ? -16.985 -1.435 8.312 1.00 78.88 93 SER A N 1
ATOM 722 C CA . SER A 1 93 ? -17.454 -2.401 7.307 1.00 78.88 93 SER A CA 1
ATOM 723 C C . SER A 1 93 ? -17.183 -1.925 5.875 1.00 78.88 93 SER A C 1
ATOM 725 O O . SER A 1 93 ? -16.667 -2.670 5.038 1.00 78.88 93 SER A O 1
ATOM 727 N N . THR A 1 94 ? -17.441 -0.646 5.597 1.00 86.38 94 THR A N 1
ATOM 728 C CA . THR A 1 94 ? -17.160 -0.050 4.283 1.00 86.38 94 THR A CA 1
ATOM 729 C C . THR A 1 94 ? -15.660 -0.016 3.985 1.00 86.38 94 THR A C 1
ATOM 731 O O . THR A 1 94 ? -15.248 -0.401 2.891 1.00 86.38 94 THR A O 1
ATOM 734 N N . ALA A 1 95 ? -14.829 0.350 4.962 1.00 86.25 95 ALA A N 1
ATOM 735 C CA . ALA A 1 95 ? -13.371 0.318 4.862 1.00 86.25 95 ALA A CA 1
ATOM 736 C C . ALA A 1 95 ? -12.819 -1.099 4.604 1.00 86.25 95 ALA A C 1
ATOM 738 O O . ALA A 1 95 ? -11.897 -1.277 3.804 1.00 86.25 95 ALA A O 1
ATOM 739 N N . PHE A 1 96 ? -13.393 -2.120 5.243 1.00 83.75 96 PHE A N 1
ATOM 740 C CA . PHE A 1 96 ? -13.047 -3.522 5.004 1.00 83.75 96 PHE A CA 1
ATOM 741 C C . PHE A 1 96 ? -13.351 -3.950 3.568 1.00 83.75 96 PHE A C 1
ATOM 743 O O . PHE A 1 96 ? -12.477 -4.477 2.879 1.00 83.75 96 PHE A O 1
ATOM 750 N N . GLY A 1 97 ? -14.575 -3.685 3.102 1.00 85.88 97 GLY A N 1
ATOM 751 C CA . GLY A 1 97 ? -14.980 -4.002 1.734 1.00 85.88 97 GLY A CA 1
ATOM 752 C C . GLY A 1 97 ? -14.108 -3.279 0.710 1.00 85.88 97 GLY A C 1
ATOM 753 O O . GLY A 1 97 ? -13.643 -3.887 -0.252 1.00 85.88 97 GLY A O 1
ATOM 754 N N . ALA A 1 98 ? -13.802 -2.005 0.953 1.00 88.06 98 ALA A N 1
ATOM 755 C CA . ALA A 1 98 ? -12.945 -1.218 0.077 1.00 88.06 98 ALA A CA 1
ATOM 756 C C . ALA A 1 98 ? -11.523 -1.809 -0.015 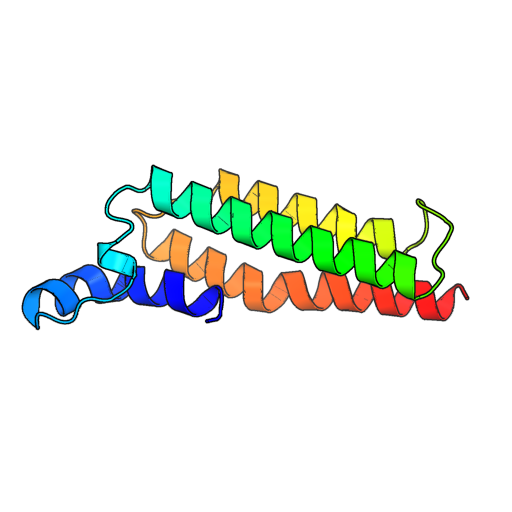1.00 88.06 98 ALA A C 1
ATOM 758 O O . ALA A 1 98 ? -10.992 -1.951 -1.115 1.00 88.06 98 ALA A O 1
ATOM 759 N N . ASN A 1 99 ? -10.938 -2.258 1.100 1.00 86.81 99 ASN A N 1
ATOM 760 C CA . ASN A 1 99 ? -9.653 -2.966 1.081 1.00 86.81 99 ASN A CA 1
ATOM 761 C C . ASN A 1 99 ? -9.707 -4.274 0.279 1.00 86.81 99 ASN A C 1
ATOM 763 O O . ASN A 1 99 ? -8.787 -4.554 -0.487 1.00 86.81 99 ASN A O 1
ATOM 767 N N . ALA A 1 100 ? -10.774 -5.062 0.431 1.00 84.44 100 ALA A N 1
ATOM 768 C CA . ALA A 1 100 ? -10.913 -6.345 -0.254 1.00 84.44 100 ALA A CA 1
ATOM 769 C C . ALA A 1 100 ? -11.112 -6.191 -1.773 1.00 84.44 100 ALA A C 1
ATOM 771 O O . ALA A 1 100 ? -10.513 -6.931 -2.551 1.00 84.44 100 ALA A O 1
ATOM 772 N N . PHE A 1 101 ? -11.931 -5.226 -2.201 1.00 90.56 101 PHE A N 1
ATOM 773 C CA . PHE A 1 101 ? -12.348 -5.098 -3.600 1.00 90.56 101 PHE A CA 1
ATOM 774 C C . PHE A 1 101 ? -11.567 -4.061 -4.412 1.00 90.56 101 PHE A C 1
ATOM 776 O O . PHE A 1 101 ? -11.632 -4.113 -5.635 1.00 90.56 101 PHE A O 1
ATOM 783 N N . VAL A 1 102 ? -10.844 -3.125 -3.787 1.00 92.50 102 VAL A N 1
ATOM 784 C CA . VAL A 1 102 ? -10.168 -2.030 -4.512 1.00 92.50 102 VAL A CA 1
ATOM 785 C C . VAL A 1 102 ? -8.652 -2.210 -4.556 1.00 92.50 102 VAL A C 1
ATOM 787 O O . VAL A 1 102 ? -8.059 -2.086 -5.626 1.00 92.50 102 VAL A O 1
ATOM 790 N N . VAL A 1 103 ? -8.012 -2.551 -3.431 1.00 93.56 103 VAL A N 1
ATOM 791 C CA . VAL A 1 103 ? -6.540 -2.644 -3.354 1.00 93.56 103 VAL A CA 1
ATOM 792 C C . VAL A 1 103 ? -5.995 -3.736 -4.278 1.00 93.56 103 VAL A C 1
ATOM 794 O O . VAL A 1 103 ? -5.041 -3.495 -5.016 1.00 93.56 103 VAL A O 1
ATOM 797 N N . GLY A 1 104 ? -6.624 -4.916 -4.283 1.00 92.31 104 GLY A N 1
ATOM 798 C CA . GLY A 1 104 ? -6.220 -6.038 -5.135 1.00 92.31 104 GLY A CA 1
ATOM 799 C C . GLY A 1 104 ? -6.203 -5.677 -6.626 1.00 92.31 104 GLY A C 1
ATOM 800 O O . GLY A 1 104 ? -5.157 -5.821 -7.260 1.00 92.31 104 GLY A O 1
ATOM 801 N N . PRO A 1 105 ? -7.313 -5.160 -7.190 1.00 95.94 105 PRO A N 1
ATOM 802 C CA . PRO A 1 105 ? -7.349 -4.720 -8.582 1.00 95.94 105 PRO A CA 1
ATOM 803 C C . PRO A 1 105 ? -6.364 -3.603 -8.930 1.00 95.94 105 PRO A C 1
ATOM 805 O O . PRO A 1 105 ? -5.784 -3.663 -10.009 1.00 95.94 105 PRO A O 1
ATOM 808 N N . ILE A 1 106 ? -6.131 -2.617 -8.050 1.00 96.25 106 ILE A N 1
ATOM 809 C CA . ILE A 1 106 ? -5.134 -1.558 -8.305 1.00 96.25 106 ILE A CA 1
ATOM 810 C C . ILE A 1 106 ? -3.742 -2.174 -8.485 1.00 96.25 106 ILE A C 1
ATOM 812 O O . ILE A 1 106 ? -3.073 -1.915 -9.485 1.00 96.25 106 ILE A O 1
ATOM 816 N N . VAL A 1 107 ? -3.324 -3.029 -7.549 1.00 96.31 107 VAL A N 1
ATOM 817 C CA . VAL A 1 107 ? -2.010 -3.685 -7.597 1.00 96.31 107 VAL A CA 1
ATOM 818 C C . VAL A 1 107 ? -1.904 -4.618 -8.808 1.00 96.31 107 VAL A C 1
ATOM 820 O O . VAL A 1 107 ? -0.904 -4.593 -9.524 1.00 96.31 107 VAL A O 1
ATOM 823 N N . ALA A 1 108 ? -2.944 -5.407 -9.091 1.00 96.31 108 ALA A N 1
ATOM 824 C CA . ALA A 1 108 ? -2.981 -6.291 -10.255 1.00 96.31 108 ALA A CA 1
ATOM 825 C C . ALA A 1 108 ? -2.897 -5.520 -11.581 1.00 96.31 108 ALA A C 1
ATOM 827 O O . ALA A 1 108 ? -2.181 -5.942 -12.486 1.00 96.31 108 ALA A O 1
ATOM 828 N N . LEU A 1 109 ? -3.584 -4.379 -11.688 1.00 97.00 109 LEU A N 1
ATOM 829 C CA . LEU A 1 109 ? -3.578 -3.548 -12.887 1.00 97.00 109 LEU A CA 1
ATOM 830 C C . LEU A 1 109 ? -2.196 -2.945 -13.153 1.00 97.00 109 LEU A C 1
ATOM 832 O O . LEU A 1 109 ? -1.742 -2.970 -14.293 1.00 97.00 109 LEU A O 1
ATOM 836 N N . GLY A 1 110 ? -1.513 -2.438 -12.123 1.00 95.62 110 GLY A N 1
ATOM 837 C CA . GLY A 1 110 ? -0.161 -1.903 -12.285 1.00 95.62 110 GLY A CA 1
ATOM 838 C C . GLY A 1 110 ? 0.848 -2.976 -12.694 1.00 95.62 110 GLY A C 1
ATOM 839 O O . GLY A 1 110 ? 1.657 -2.735 -13.585 1.00 95.62 110 GLY A O 1
ATOM 840 N N . MET A 1 111 ? 0.750 -4.185 -12.126 1.00 95.19 111 MET A N 1
ATOM 841 C CA . MET A 1 111 ? 1.559 -5.335 -12.561 1.00 95.19 111 MET A CA 1
ATOM 842 C C . MET A 1 111 ? 1.257 -5.751 -14.005 1.00 95.19 111 MET A C 1
ATOM 844 O O . MET A 1 111 ? 2.179 -6.007 -14.774 1.00 95.19 111 MET A O 1
ATOM 848 N N . LEU A 1 112 ? -0.022 -5.804 -14.388 1.00 96.75 112 LEU A N 1
ATOM 849 C CA . LEU A 1 112 ? -0.431 -6.168 -15.744 1.00 96.75 112 LEU A CA 1
ATOM 850 C C . LEU A 1 112 ? 0.066 -5.150 -16.774 1.00 96.75 112 LEU A C 1
ATOM 852 O O . LEU A 1 112 ? 0.565 -5.540 -17.822 1.00 96.75 112 LEU A O 1
ATOM 856 N N . LEU A 1 113 ? -0.067 -3.855 -16.488 1.00 95.62 113 LEU A N 1
ATOM 857 C CA . LEU A 1 113 ? 0.383 -2.803 -17.396 1.00 95.62 113 LEU A CA 1
ATOM 858 C C . LEU A 1 113 ? 1.903 -2.769 -17.521 1.00 95.62 113 LEU A C 1
ATOM 860 O O . LEU A 1 113 ? 2.396 -2.585 -18.627 1.00 95.62 113 LEU A O 1
ATOM 864 N N . GLU A 1 114 ? 2.634 -3.000 -16.430 1.00 94.88 114 GLU A N 1
ATOM 865 C CA . GLU A 1 114 ? 4.086 -3.172 -16.493 1.00 94.88 114 GLU A CA 1
ATOM 866 C C . GLU A 1 114 ? 4.452 -4.318 -17.437 1.00 94.88 114 GLU A C 1
ATOM 868 O O . GLU A 1 114 ? 5.219 -4.120 -18.371 1.00 94.88 114 GLU A O 1
ATOM 873 N N . TYR A 1 115 ? 3.825 -5.484 -17.258 1.00 93.31 115 TYR A N 1
ATOM 874 C CA . TYR A 1 115 ? 4.060 -6.656 -18.100 1.00 93.31 115 TYR A CA 1
ATOM 875 C C . TYR A 1 115 ? 3.774 -6.404 -19.588 1.00 93.31 115 TYR A C 1
ATOM 877 O O . TYR A 1 115 ? 4.434 -6.983 -20.441 1.00 93.31 115 TYR A O 1
ATOM 885 N N . LEU A 1 116 ? 2.800 -5.549 -19.909 1.00 94.44 116 LEU A N 1
ATOM 886 C CA . LEU A 1 116 ? 2.477 -5.175 -21.290 1.00 94.44 116 LEU A CA 1
ATOM 887 C C . LEU A 1 116 ? 3.418 -4.107 -21.875 1.00 94.44 116 LEU A C 1
ATOM 889 O O . LEU A 1 116 ? 3.440 -3.934 -23.093 1.00 94.44 116 LEU A O 1
ATOM 893 N N . CYS A 1 117 ? 4.130 -3.357 -21.030 1.00 86.94 117 CYS A N 1
ATOM 894 C CA . CYS A 1 117 ? 5.077 -2.317 -21.436 1.00 86.94 117 CYS A CA 1
ATOM 895 C C . CYS A 1 117 ? 6.535 -2.801 -21.503 1.00 86.94 117 CYS A C 1
ATOM 897 O O . CYS A 1 117 ? 7.354 -2.095 -22.094 1.00 86.94 117 CYS A O 1
ATOM 899 N N . MET A 1 118 ? 6.845 -3.951 -20.892 1.00 78.00 118 MET A N 1
ATOM 900 C CA . MET A 1 118 ? 8.121 -4.670 -21.024 1.00 78.00 118 MET A CA 1
ATOM 901 C C . MET A 1 1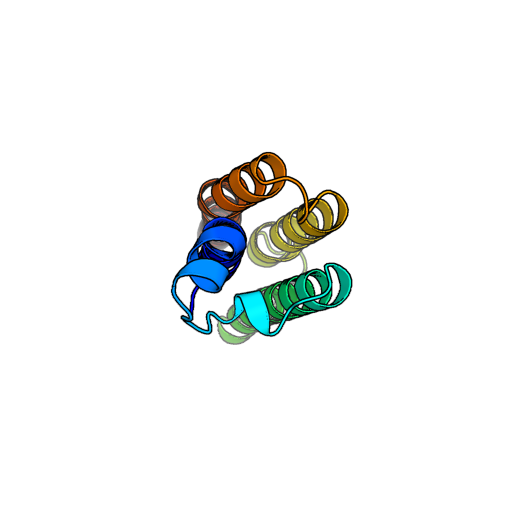18 ? 8.233 -5.362 -22.384 1.00 78.00 118 MET A C 1
ATOM 903 O O . MET A 1 118 ? 9.343 -5.310 -22.961 1.00 78.00 118 MET A O 1
#

Sequence (118 aa):
MYPLDTIYGSQDKKDDIRIGIGSTAQLFTSTTTSKLFLALLGMMFLFCLTMSGILNGIDTPYSPYYLISVFATGMFLARQLWHLDLESPESCSTAFGANAFVVGPIVALGMLLEYLCM

Secondary structure (DSSP, 8-state):
--HHHHHHHHHTHHHHHHHT---HHHH--SHHHHHHHHHHHHHHHHHHHHHHHHHTT---TTSHIIIIIIIIHHHHHHHHHHH--TT-HHHHHHHHHHIIIIIHHHHHHHHHHHHHH-